Protein AF-A0A0D0AWM4-F1 (afdb_monomer_lite)

Sequence (135 aa):
MGHLGSLVSGTSDLHTPIRPLHASFYDFLTDESRSQDFFVDASAVQGDLAFATLGVMNSEHGLRFNICSLENSYLPNSSVPDLEKRVKESISVELSYSCRFWGIHVSSTSFESSFAKEVDPPNSGKPLTTCPTRY

Radius of gyration: 21.26 Å; chains: 1; bounding box: 36×44×62 Å

Structure (mmCIF, N/CA/C/O backbone):
data_AF-A0A0D0AWM4-F1
#
_entry.id   AF-A0A0D0AWM4-F1
#
loop_
_atom_site.group_PDB
_atom_site.id
_atom_site.type_symbol
_atom_site.label_atom_id
_atom_site.label_alt_id
_atom_site.label_comp_id
_atom_site.label_asym_id
_atom_site.label_entity_id
_atom_site.label_seq_id
_atom_site.pdbx_PDB_ins_code
_atom_site.Cartn_x
_atom_site.Cartn_y
_atom_site.Cartn_z
_atom_site.occupancy
_atom_site.B_iso_or_equiv
_atom_site.auth_seq_id
_atom_site.auth_comp_id
_atom_site.auth_asym_id
_atom_site.auth_atom_id
_atom_site.pdbx_PDB_model_num
ATOM 1 N N . MET A 1 1 ? -1.716 -19.843 27.196 1.00 44.25 1 MET A N 1
ATOM 2 C CA . MET A 1 1 ? -2.268 -18.644 26.529 1.00 44.25 1 MET A CA 1
ATOM 3 C C . MET A 1 1 ? -3.196 -19.120 25.428 1.00 44.25 1 MET A C 1
ATOM 5 O O . MET A 1 1 ? -2.780 -19.970 24.653 1.00 44.25 1 MET A O 1
ATOM 9 N N . GLY A 1 2 ? -4.459 -18.691 25.431 1.00 52.25 2 GLY A N 1
ATOM 10 C CA . GLY A 1 2 ? -5.456 -19.154 24.462 1.00 52.25 2 GLY A CA 1
ATOM 11 C C . GLY A 1 2 ? -5.117 -18.667 23.056 1.00 52.25 2 GLY A C 1
ATOM 12 O O . GLY A 1 2 ? -4.896 -17.476 22.857 1.00 52.25 2 GLY A O 1
ATOM 13 N N . HIS A 1 3 ? -5.045 -19.583 22.091 1.00 61.59 3 HIS A N 1
ATOM 14 C CA . HIS A 1 3 ? -4.869 -19.221 20.689 1.00 61.59 3 HIS A CA 1
ATOM 15 C C . HIS A 1 3 ? -6.129 -18.497 20.210 1.00 61.59 3 HIS A C 1
ATOM 17 O O . HIS A 1 3 ? -7.207 -19.085 20.184 1.00 61.59 3 HIS A O 1
ATOM 23 N N . LEU A 1 4 ? -5.984 -17.257 19.746 1.00 66.12 4 LEU A N 1
ATOM 24 C CA . LEU A 1 4 ? -7.039 -16.492 19.071 1.00 66.12 4 LEU A CA 1
ATOM 25 C C . LEU A 1 4 ? -7.385 -17.066 17.672 1.00 66.12 4 LEU A C 1
ATOM 27 O O . LEU A 1 4 ? -7.962 -16.380 16.835 1.00 66.12 4 LEU A O 1
ATOM 31 N N . GLY A 1 5 ? -7.022 -18.328 17.405 1.00 68.62 5 GLY A N 1
ATOM 32 C CA . GLY A 1 5 ? -7.084 -18.980 16.094 1.00 68.62 5 GLY A CA 1
ATOM 33 C C . GLY A 1 5 ? -8.497 -19.203 15.554 1.00 68.62 5 GLY A C 1
ATOM 34 O O . GLY A 1 5 ? -8.649 -19.483 14.372 1.00 68.62 5 GLY A O 1
ATOM 35 N N . SER A 1 6 ? -9.530 -19.054 16.389 1.00 80.62 6 SER A N 1
ATOM 36 C CA . SER A 1 6 ? -10.928 -19.020 15.942 1.00 80.62 6 SER A CA 1
ATOM 37 C C . SER A 1 6 ? -11.358 -17.656 15.390 1.00 80.62 6 SER A C 1
ATOM 39 O O . SER A 1 6 ? -12.364 -17.584 14.690 1.00 80.62 6 SER A O 1
ATOM 41 N N . LEU A 1 7 ? -10.619 -16.583 15.694 1.00 83.19 7 LEU A N 1
ATOM 42 C CA . LEU A 1 7 ? -10.957 -15.204 15.319 1.00 83.19 7 LEU A CA 1
ATOM 43 C C . LEU A 1 7 ? -10.001 -14.629 14.278 1.00 83.19 7 LEU A C 1
ATOM 45 O O . LEU A 1 7 ? -10.428 -13.863 13.416 1.00 83.19 7 LEU A O 1
ATOM 49 N N . VAL A 1 8 ? -8.720 -14.995 14.345 1.00 86.56 8 VAL A N 1
ATOM 50 C CA . VAL A 1 8 ? -7.675 -14.476 13.460 1.00 86.56 8 VAL A CA 1
ATOM 51 C C . VAL A 1 8 ? -6.777 -15.593 12.936 1.00 86.56 8 VAL A C 1
ATOM 53 O O . VAL A 1 8 ? -6.419 -16.529 13.650 1.00 86.56 8 VAL A O 1
ATOM 56 N N . SER A 1 9 ? -6.381 -15.466 11.674 1.00 88.50 9 SER A N 1
ATOM 57 C CA . SER A 1 9 ? -5.358 -16.295 11.026 1.00 88.50 9 SER A CA 1
ATOM 58 C C . SER A 1 9 ? -4.034 -15.536 10.916 1.00 88.50 9 SER A C 1
ATOM 60 O O . SER A 1 9 ? -3.992 -14.336 11.182 1.00 88.50 9 SER A O 1
ATOM 62 N N . GLY A 1 10 ? -2.949 -16.225 10.546 1.00 86.19 10 GLY A N 1
ATOM 63 C CA . GLY A 1 10 ? -1.631 -15.600 10.359 1.00 86.19 10 GLY A CA 1
ATOM 64 C C . GLY A 1 10 ? -0.853 -15.340 11.652 1.00 86.19 10 GLY A C 1
ATOM 65 O O . GLY A 1 10 ? 0.096 -14.576 11.647 1.00 86.19 10 GLY A O 1
ATOM 66 N N . THR A 1 11 ? -1.230 -15.968 12.771 1.00 84.62 11 THR A N 1
ATOM 67 C CA . THR A 1 11 ? -0.547 -15.789 14.071 1.00 84.62 11 THR A CA 1
ATOM 68 C C . THR A 1 11 ? 0.639 -16.733 14.287 1.00 84.62 11 THR A C 1
ATOM 70 O O . THR A 1 11 ? 1.327 -16.634 15.299 1.00 84.62 11 THR A O 1
ATOM 73 N N . SER A 1 12 ? 0.868 -17.671 13.367 1.00 84.75 12 SER A N 1
ATOM 74 C CA . SER A 1 12 ? 1.884 -18.725 13.500 1.00 84.75 12 SER A CA 1
ATOM 75 C C . SER A 1 12 ? 3.207 -18.412 12.798 1.00 84.75 12 SER A C 1
ATOM 77 O O . SER A 1 12 ? 4.162 -19.162 12.972 1.00 84.75 12 SER A O 1
ATOM 79 N N . ASP A 1 13 ? 3.264 -17.346 12.001 1.00 83.81 13 ASP A N 1
ATOM 80 C CA . ASP A 1 13 ? 4.416 -16.968 11.182 1.00 83.81 13 ASP A CA 1
ATOM 81 C C . ASP A 1 13 ? 4.531 -15.437 11.107 1.00 83.81 13 ASP A C 1
ATOM 83 O O . ASP A 1 13 ? 3.520 -14.740 11.102 1.00 83.81 13 ASP A O 1
ATOM 87 N N . LEU A 1 14 ? 5.760 -14.916 11.042 1.00 80.00 14 LEU A N 1
ATOM 88 C CA . LEU A 1 14 ? 6.034 -13.473 11.016 1.00 80.00 14 LEU A CA 1
ATOM 89 C C . LEU A 1 14 ? 5.836 -12.844 9.630 1.00 80.00 14 LEU A C 1
ATOM 91 O O . LEU A 1 14 ? 5.704 -11.627 9.528 1.00 80.00 14 LEU A O 1
ATOM 95 N N . HIS A 1 15 ? 5.825 -13.648 8.566 1.00 83.00 15 HIS A N 1
ATOM 96 C CA . HIS A 1 15 ? 5.661 -13.173 7.191 1.00 83.00 15 HIS A CA 1
ATOM 97 C C . HIS A 1 15 ? 4.216 -13.256 6.691 1.00 83.00 15 HIS A C 1
ATOM 99 O O . HIS A 1 15 ? 3.902 -12.755 5.610 1.00 83.00 15 HIS A O 1
ATOM 105 N N . THR A 1 16 ? 3.323 -13.850 7.479 1.00 85.00 16 THR A N 1
ATOM 106 C CA . THR A 1 16 ? 1.909 -13.976 7.150 1.00 85.00 16 THR A CA 1
ATOM 107 C C . THR A 1 16 ? 1.121 -12.856 7.830 1.00 85.00 16 THR A C 1
ATOM 109 O O . THR A 1 16 ? 1.099 -12.789 9.057 1.00 85.00 16 THR A O 1
ATOM 112 N N . PRO A 1 17 ? 0.431 -11.980 7.076 1.00 84.69 17 PRO A N 1
ATOM 113 C CA . PRO A 1 17 ? -0.389 -10.939 7.679 1.00 84.69 17 PRO A CA 1
ATOM 114 C C . PRO A 1 17 ? -1.483 -11.529 8.571 1.00 84.69 17 PRO A C 1
ATOM 116 O O . PRO A 1 17 ? -2.182 -12.464 8.167 1.00 84.69 17 PRO A O 1
ATOM 119 N N . ILE A 1 18 ? -1.680 -10.935 9.748 1.00 87.69 18 ILE A N 1
ATOM 120 C CA . ILE A 1 18 ? -2.795 -11.288 10.627 1.00 87.69 18 ILE A CA 1
ATOM 121 C C . ILE A 1 18 ? -4.098 -10.852 9.958 1.00 87.69 18 ILE A C 1
ATOM 123 O O . ILE A 1 18 ? -4.235 -9.706 9.527 1.00 87.69 18 ILE A O 1
ATOM 127 N N . ARG A 1 19 ? -5.064 -11.768 9.857 1.00 87.19 19 ARG A N 1
ATOM 128 C CA . ARG A 1 19 ? -6.357 -11.498 9.213 1.00 87.19 19 ARG A CA 1
ATOM 129 C C . ARG A 1 19 ? -7.522 -11.960 10.081 1.00 87.19 19 ARG A C 1
ATOM 131 O O . ARG A 1 19 ? -7.539 -13.141 10.444 1.00 87.19 19 ARG A O 1
ATOM 138 N N . PRO A 1 20 ? -8.511 -11.090 10.356 1.00 89.00 20 PRO A N 1
ATOM 139 C CA . PRO A 1 20 ? -9.793 -11.506 10.912 1.00 89.00 20 PRO A CA 1
ATOM 140 C C . PRO A 1 20 ? -10.450 -12.568 10.029 1.00 89.00 20 PRO A C 1
ATOM 142 O O . PRO A 1 20 ? -10.493 -12.427 8.808 1.00 89.00 20 PRO A O 1
ATOM 145 N N . LEU A 1 21 ? -10.972 -13.626 10.644 1.00 89.44 21 LEU A N 1
ATOM 146 C CA . LEU A 1 21 ? -11.717 -14.679 9.949 1.00 89.44 21 LEU A CA 1
ATOM 147 C C . LEU A 1 21 ? -13.183 -14.297 9.711 1.00 89.44 21 LEU A C 1
ATOM 149 O O . LEU A 1 21 ? -13.838 -14.887 8.855 1.00 89.44 21 LEU A O 1
ATOM 153 N N . HIS A 1 22 ? -13.702 -13.314 10.453 1.00 89.50 22 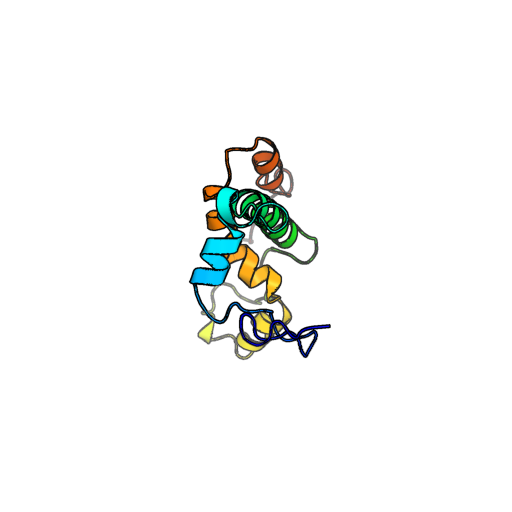HIS A N 1
ATOM 154 C CA . HIS A 1 22 ? -15.082 -12.859 10.334 1.00 89.50 22 HIS A CA 1
ATOM 155 C C . HIS A 1 22 ? -15.208 -11.349 10.574 1.00 89.50 22 HIS A C 1
ATOM 157 O O . HIS A 1 22 ? -14.544 -10.799 11.457 1.00 89.50 22 HIS A O 1
ATOM 163 N N . ALA A 1 23 ? -16.098 -10.691 9.820 1.00 87.12 23 ALA A N 1
ATOM 164 C CA . ALA A 1 23 ? -16.316 -9.242 9.881 1.00 87.12 23 ALA A CA 1
ATOM 165 C C . ALA A 1 23 ? -16.726 -8.761 11.281 1.00 87.12 23 ALA A C 1
ATOM 167 O O . ALA A 1 23 ? -16.248 -7.731 11.735 1.00 87.12 23 ALA A O 1
ATOM 168 N N . SER A 1 24 ? -17.487 -9.570 12.029 1.00 89.69 24 SER A N 1
ATOM 169 C CA . SER A 1 24 ? -17.915 -9.214 13.391 1.00 89.69 24 SER A CA 1
ATOM 170 C C . SER A 1 24 ? -16.761 -8.933 14.354 1.00 89.69 24 SER A C 1
ATOM 172 O O . SER A 1 24 ? -16.964 -8.258 15.358 1.00 89.69 24 SER A O 1
ATOM 174 N N . PHE A 1 25 ? -15.574 -9.497 14.102 1.00 89.06 25 PHE A N 1
ATOM 175 C CA . PHE A 1 25 ? -14.395 -9.211 14.912 1.00 89.06 25 PHE A CA 1
ATOM 176 C C . PHE A 1 25 ? -13.859 -7.808 14.620 1.00 89.06 25 PHE A C 1
ATOM 178 O O . PHE A 1 25 ? -13.534 -7.074 15.545 1.00 89.06 25 PHE A O 1
ATOM 185 N N . TYR A 1 26 ? -13.842 -7.412 13.347 1.00 88.38 26 TYR A N 1
ATOM 186 C CA . TYR A 1 26 ? -13.514 -6.047 12.948 1.00 88.38 26 TYR A CA 1
ATOM 187 C C . TYR A 1 26 ? -14.545 -5.044 13.489 1.00 88.38 26 TYR A C 1
ATOM 189 O O . TYR A 1 26 ? -14.163 -4.054 14.107 1.00 88.38 26 TYR A O 1
ATOM 197 N N . ASP A 1 27 ? -15.841 -5.346 13.357 1.00 90.00 27 ASP A N 1
ATOM 198 C CA . ASP A 1 27 ? -16.929 -4.501 13.877 1.00 90.00 27 ASP A CA 1
ATOM 199 C C . ASP A 1 27 ? -16.884 -4.366 15.405 1.00 90.00 27 ASP A C 1
ATOM 201 O O . ASP A 1 27 ? -17.321 -3.368 15.962 1.00 90.00 27 ASP A O 1
ATOM 205 N N . PHE A 1 28 ? -16.391 -5.391 16.108 1.00 91.50 28 PHE A N 1
ATOM 206 C CA . PHE A 1 28 ? -16.174 -5.315 17.548 1.00 91.50 28 PHE A CA 1
ATOM 207 C C . PHE A 1 28 ? -15.014 -4.376 17.881 1.00 91.50 28 PHE A C 1
ATOM 209 O O . PHE A 1 28 ? -15.193 -3.489 18.702 1.00 91.50 28 PHE A O 1
ATOM 216 N N . LEU A 1 29 ? -13.853 -4.545 17.237 1.00 91.25 29 LEU A N 1
ATOM 217 C CA . LEU A 1 29 ? -12.658 -3.738 17.516 1.00 91.25 29 LEU A CA 1
ATOM 218 C C . LEU A 1 29 ? -12.827 -2.257 17.157 1.00 91.25 29 LEU A C 1
ATOM 220 O O . LEU A 1 29 ? -12.134 -1.417 17.716 1.00 91.25 29 LEU A O 1
ATOM 224 N N . THR A 1 30 ? -13.723 -1.939 16.226 1.00 90.06 30 THR A N 1
ATOM 225 C CA . THR A 1 30 ? -13.977 -0.566 15.763 1.00 90.06 30 THR A CA 1
ATOM 226 C C . THR A 1 30 ? -15.176 0.100 16.448 1.00 90.06 30 THR A C 1
ATOM 228 O O . THR A 1 30 ? -15.533 1.220 16.088 1.00 90.06 30 THR A O 1
ATOM 231 N N . ASP A 1 31 ? -15.776 -0.541 17.457 1.00 91.81 31 ASP A N 1
ATOM 232 C CA . ASP A 1 31 ? -16.861 0.015 18.271 1.00 91.81 31 ASP A CA 1
ATOM 233 C C . ASP A 1 31 ? -16.399 0.193 19.722 1.00 91.81 31 ASP A C 1
ATOM 235 O O . ASP A 1 31 ? -16.393 -0.751 20.517 1.00 91.81 31 ASP A O 1
ATOM 239 N N . GLU A 1 32 ? -16.050 1.431 20.078 1.00 91.94 32 GLU A N 1
ATOM 240 C CA . GLU A 1 32 ? -15.528 1.800 21.400 1.00 91.94 32 GLU A CA 1
ATOM 241 C C . GLU A 1 32 ? -16.437 1.340 22.547 1.00 91.94 32 GLU A C 1
ATOM 243 O O . GLU A 1 32 ? -15.959 0.856 23.577 1.00 91.94 32 GLU A O 1
ATOM 248 N N . SER A 1 33 ? -17.758 1.409 22.350 1.00 93.12 33 SER A N 1
ATOM 249 C CA . SER A 1 33 ? -18.735 1.029 23.372 1.00 93.12 33 SER A CA 1
ATOM 250 C C . SER A 1 33 ? -18.714 -0.469 23.680 1.00 93.12 33 SER A C 1
ATOM 252 O O . SER A 1 33 ? -19.055 -0.882 24.791 1.00 93.12 33 SER A O 1
ATOM 254 N N . ARG A 1 34 ? -18.304 -1.286 22.702 1.00 91.88 34 ARG A N 1
ATOM 255 C CA . ARG A 1 34 ? -18.283 -2.747 22.795 1.00 91.88 34 ARG A CA 1
ATOM 256 C C . ARG A 1 34 ? -16.916 -3.280 23.191 1.00 91.88 34 ARG A C 1
ATOM 258 O O . ARG A 1 34 ? -16.863 -4.233 23.967 1.00 91.88 34 ARG A O 1
ATOM 265 N N . SER A 1 35 ? -15.838 -2.714 22.653 1.00 91.62 35 SER A N 1
ATOM 266 C CA . SER A 1 35 ? -14.483 -3.238 22.847 1.00 91.62 35 SER A CA 1
ATOM 267 C C . SER A 1 35 ? -13.720 -2.618 24.008 1.00 91.62 35 SER A C 1
ATOM 269 O O . SER A 1 35 ? -12.776 -3.254 24.473 1.00 91.62 35 SER A O 1
ATOM 271 N N . GLN A 1 36 ? -14.117 -1.435 24.492 1.00 91.38 36 GLN A N 1
ATOM 272 C CA . GLN A 1 36 ? -13.471 -0.736 25.611 1.00 91.38 36 GLN A CA 1
ATOM 273 C C . GLN A 1 36 ? -11.938 -0.707 25.453 1.00 91.38 36 GLN A C 1
ATOM 275 O O . GLN A 1 36 ? -11.440 -0.143 24.484 1.00 91.38 36 GLN A O 1
ATOM 280 N N . ASP A 1 37 ? -11.195 -1.384 26.333 1.00 91.69 37 ASP A N 1
ATOM 281 C CA . ASP A 1 37 ? -9.727 -1.465 26.320 1.00 91.69 37 ASP A CA 1
ATOM 282 C C . ASP A 1 37 ? -9.133 -2.038 25.015 1.00 91.69 37 ASP A C 1
ATOM 284 O O . ASP A 1 37 ? -7.943 -1.877 24.751 1.00 91.69 37 ASP A O 1
ATOM 288 N N . PHE A 1 38 ? -9.942 -2.718 24.196 1.00 88.25 38 PHE A N 1
ATOM 289 C CA . PHE A 1 38 ? -9.543 -3.291 22.907 1.00 88.25 38 PHE A CA 1
ATOM 290 C C . PHE A 1 38 ? -9.976 -2.447 21.700 1.00 88.25 38 PHE A C 1
ATOM 292 O O . PHE A 1 38 ? -9.880 -2.922 20.567 1.00 88.25 38 PHE A O 1
ATOM 299 N N . PHE A 1 39 ? -10.494 -1.236 21.922 1.00 91.88 39 PHE A N 1
ATOM 300 C CA . PHE A 1 39 ? -10.904 -0.340 20.846 1.00 91.88 39 PHE A CA 1
ATOM 301 C C . PHE A 1 39 ? -9.726 0.093 19.972 1.00 91.88 39 PHE A C 1
ATOM 303 O O . PHE A 1 39 ? -8.655 0.457 20.456 1.00 91.88 39 PHE A O 1
ATOM 310 N N . VAL A 1 40 ? -9.961 0.072 18.664 1.00 88.25 40 VAL A N 1
ATOM 311 C CA . VAL A 1 40 ? -9.048 0.549 17.635 1.00 88.25 40 VAL A CA 1
ATOM 312 C C . VAL A 1 40 ? -9.733 1.682 16.888 1.00 88.25 40 VAL A C 1
ATOM 314 O O . VAL A 1 40 ? -10.683 1.464 16.133 1.00 88.25 40 VAL A O 1
ATOM 317 N N . ASP A 1 41 ? -9.198 2.889 17.052 1.00 86.75 41 ASP A N 1
ATOM 318 C CA . ASP A 1 41 ? -9.609 4.037 16.258 1.00 86.75 41 ASP A CA 1
ATOM 319 C C . ASP A 1 41 ? -9.108 3.880 14.816 1.00 86.75 41 ASP A C 1
ATOM 321 O O . ASP A 1 41 ? -7.969 4.204 14.468 1.00 86.75 41 ASP A O 1
ATOM 325 N N . ALA A 1 42 ? -9.982 3.363 13.954 1.00 82.25 42 ALA A N 1
ATOM 326 C CA . ALA A 1 42 ? -9.684 3.182 12.541 1.00 82.25 42 ALA A CA 1
ATOM 327 C C . ALA A 1 42 ? -9.378 4.509 11.824 1.00 82.25 42 ALA A C 1
ATOM 329 O O . ALA A 1 42 ? -8.675 4.486 10.813 1.00 82.25 42 ALA A O 1
ATOM 330 N N . SER A 1 43 ? -9.878 5.646 12.324 1.00 80.56 43 SER A N 1
ATOM 331 C CA . SER A 1 43 ? -9.645 6.963 11.726 1.00 80.56 43 SER A CA 1
ATOM 332 C C . SER A 1 43 ? -8.231 7.475 12.010 1.00 80.56 43 SER A C 1
ATOM 334 O O . SER A 1 43 ? -7.552 7.913 11.079 1.00 80.56 43 SER A O 1
ATOM 336 N N . ALA A 1 44 ? -7.733 7.298 13.239 1.00 81.31 44 ALA A N 1
ATOM 337 C CA . ALA A 1 44 ? -6.341 7.578 13.591 1.00 81.31 44 ALA A CA 1
ATOM 338 C C . ALA A 1 44 ? -5.368 6.779 12.706 1.00 81.31 44 ALA A C 1
ATOM 340 O O . ALA A 1 44 ? -4.410 7.332 12.167 1.00 81.31 44 ALA A O 1
ATOM 341 N N . VAL A 1 45 ? -5.687 5.506 12.441 1.00 86.06 45 VAL A N 1
ATOM 342 C CA . VAL A 1 45 ? -4.893 4.649 11.544 1.00 86.06 45 VAL A CA 1
ATOM 343 C C . VAL A 1 45 ? -4.857 5.188 10.107 1.00 86.06 45 VAL A C 1
ATOM 345 O O . VAL A 1 45 ? -3.824 5.083 9.448 1.00 86.06 45 VAL A O 1
ATOM 348 N N . GLN A 1 46 ? -5.940 5.789 9.593 1.00 87.31 46 GLN A N 1
ATOM 349 C CA . GLN A 1 46 ? -5.904 6.423 8.265 1.00 87.31 46 GLN A CA 1
ATOM 350 C C . GLN A 1 46 ? -4.939 7.612 8.228 1.00 87.31 46 GLN A C 1
ATOM 352 O O . GLN A 1 46 ? -4.270 7.807 7.215 1.00 87.31 46 GLN A O 1
ATOM 357 N N . GLY A 1 47 ? -4.828 8.360 9.331 1.00 87.12 47 GLY A N 1
ATOM 358 C CA . GLY A 1 47 ? -3.863 9.451 9.488 1.00 87.12 47 GLY A CA 1
ATOM 359 C C . GLY A 1 47 ? -2.431 8.961 9.370 1.00 87.12 47 GLY A C 1
ATOM 360 O O . GLY A 1 47 ? -1.673 9.437 8.522 1.00 87.12 47 GLY A O 1
ATOM 361 N N . ASP A 1 48 ? -2.095 7.944 10.154 1.00 90.00 48 ASP A N 1
ATOM 362 C CA . ASP A 1 48 ? -0.769 7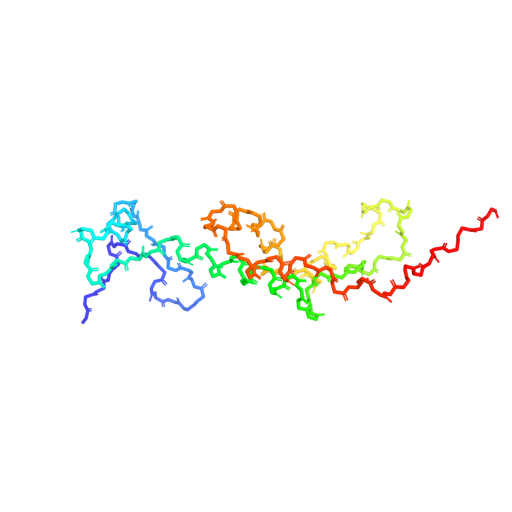.330 10.135 1.00 90.00 48 ASP A CA 1
ATOM 363 C C . ASP A 1 48 ? -0.432 6.751 8.757 1.00 90.00 48 ASP A C 1
ATOM 365 O O . ASP A 1 48 ? 0.673 6.945 8.248 1.00 90.00 48 ASP A O 1
ATOM 369 N N . LEU A 1 49 ? -1.394 6.090 8.104 1.00 92.44 49 LEU A N 1
ATOM 370 C CA . LEU A 1 49 ? -1.214 5.559 6.753 1.00 92.44 49 LEU A CA 1
ATOM 371 C C . LEU A 1 49 ? -1.043 6.670 5.712 1.00 92.44 49 LEU A C 1
ATOM 373 O O . LEU A 1 49 ? -0.238 6.522 4.792 1.00 92.44 49 LEU A O 1
ATOM 377 N N . ALA A 1 50 ? -1.745 7.794 5.844 1.00 91.56 50 ALA A N 1
ATOM 378 C CA . ALA A 1 50 ? -1.551 8.945 4.970 1.00 91.56 50 ALA A CA 1
ATOM 379 C C . ALA A 1 50 ? -0.121 9.497 5.101 1.00 91.56 50 ALA A C 1
ATOM 381 O O . ALA A 1 50 ? 0.569 9.636 4.091 1.00 91.56 50 ALA A O 1
ATOM 382 N N . PHE A 1 51 ? 0.373 9.708 6.326 1.00 91.06 51 PHE A N 1
ATOM 383 C CA . PHE A 1 51 ? 1.757 10.145 6.547 1.00 91.06 51 PHE A CA 1
ATOM 384 C C . PHE A 1 51 ? 2.778 9.126 6.047 1.00 91.06 51 PHE A C 1
ATOM 386 O O . PHE A 1 51 ? 3.721 9.493 5.350 1.00 91.06 51 PHE A O 1
ATOM 393 N N . ALA A 1 52 ? 2.585 7.843 6.354 1.00 94.00 52 ALA A N 1
ATOM 394 C CA . ALA A 1 52 ? 3.502 6.790 5.941 1.00 94.00 52 ALA A CA 1
ATOM 395 C C . ALA A 1 52 ? 3.574 6.669 4.413 1.00 94.00 52 ALA A C 1
ATOM 397 O O . ALA A 1 52 ? 4.665 6.576 3.852 1.00 94.00 52 ALA A O 1
ATOM 398 N N . THR A 1 53 ? 2.431 6.702 3.723 1.00 95.56 53 THR A N 1
ATOM 399 C CA . THR A 1 53 ? 2.405 6.589 2.258 1.00 95.56 53 THR A CA 1
ATOM 400 C C . THR A 1 53 ? 3.047 7.792 1.576 1.00 95.56 53 THR A C 1
ATOM 402 O O . THR A 1 53 ? 3.829 7.611 0.641 1.00 95.56 53 THR A O 1
ATOM 405 N N . LEU A 1 54 ? 2.789 9.005 2.067 1.00 94.56 54 LEU A N 1
ATOM 406 C CA . LEU A 1 54 ? 3.458 10.208 1.581 1.00 94.56 54 LEU A CA 1
ATOM 407 C C . LEU A 1 54 ? 4.972 10.159 1.846 1.00 94.56 54 LEU A C 1
ATOM 409 O O . LEU A 1 54 ? 5.757 10.341 0.917 1.00 94.56 54 LEU A O 1
ATOM 413 N N . GLY A 1 55 ? 5.386 9.789 3.059 1.00 94.81 55 GLY A N 1
ATOM 414 C CA . GLY A 1 55 ? 6.797 9.656 3.421 1.00 94.81 55 GLY A CA 1
ATOM 415 C C . GLY A 1 55 ? 7.538 8.610 2.580 1.00 94.81 55 GLY A C 1
ATOM 416 O O . GLY A 1 55 ? 8.655 8.856 2.129 1.00 94.81 55 GLY A O 1
ATOM 417 N N . VAL A 1 56 ? 6.913 7.464 2.280 1.00 96.50 56 VAL A N 1
ATOM 418 C CA . VAL A 1 56 ? 7.481 6.456 1.364 1.00 96.50 56 VAL A CA 1
ATOM 419 C C . VAL A 1 56 ? 7.684 7.044 -0.032 1.00 96.50 56 VAL A C 1
ATOM 421 O O . VAL A 1 56 ? 8.752 6.861 -0.621 1.00 96.50 56 VAL A O 1
ATOM 424 N N . MET A 1 57 ? 6.694 7.770 -0.557 1.00 96.06 57 MET A N 1
ATOM 425 C CA . MET A 1 57 ? 6.792 8.400 -1.877 1.00 96.06 57 MET A CA 1
ATOM 426 C C . MET A 1 57 ? 7.858 9.500 -1.930 1.00 96.06 57 MET A C 1
ATOM 428 O O . MET A 1 57 ? 8.541 9.602 -2.946 1.00 96.06 57 MET A O 1
ATOM 432 N N . ASN A 1 58 ? 8.031 10.270 -0.854 1.00 94.81 58 ASN A N 1
ATOM 433 C CA . ASN A 1 58 ? 8.991 11.374 -0.762 1.00 94.81 58 ASN A CA 1
ATOM 434 C C . ASN A 1 58 ? 10.402 10.952 -0.317 1.00 94.81 58 ASN A C 1
ATOM 436 O O . ASN A 1 58 ? 11.323 11.769 -0.328 1.00 94.81 58 ASN A O 1
ATOM 440 N N . SER A 1 59 ? 10.591 9.692 0.080 1.00 94.12 59 SER A N 1
ATOM 441 C CA . SER A 1 59 ? 11.892 9.173 0.510 1.00 94.12 59 SER A CA 1
ATOM 442 C C . SER A 1 59 ? 12.933 9.166 -0.620 1.00 94.12 59 SER A C 1
ATOM 444 O O . SER A 1 59 ? 12.600 9.160 -1.805 1.00 94.12 59 SER A O 1
ATOM 446 N N . GLU A 1 60 ? 14.220 9.079 -0.267 1.00 90.94 60 GLU A N 1
ATOM 447 C CA . GLU A 1 60 ? 15.330 9.023 -1.240 1.00 90.94 60 GLU A CA 1
ATOM 448 C C . GLU A 1 60 ? 15.229 7.840 -2.224 1.00 90.94 60 GLU A C 1
ATOM 450 O O . GLU A 1 60 ? 15.739 7.893 -3.347 1.00 90.94 60 GLU A O 1
ATOM 455 N N . HIS A 1 61 ? 14.554 6.764 -1.815 1.00 90.69 61 HIS A N 1
ATOM 456 C CA . HIS A 1 61 ? 14.304 5.578 -2.633 1.00 90.69 61 HIS A CA 1
ATOM 457 C C . HIS A 1 61 ? 12.871 5.513 -3.187 1.00 90.69 61 HIS A C 1
ATOM 459 O O . HIS A 1 61 ? 12.516 4.519 -3.818 1.00 90.69 61 HIS A O 1
ATOM 465 N N . GLY A 1 62 ? 12.072 6.558 -2.960 1.00 93.88 62 GLY A N 1
ATOM 466 C CA . GLY A 1 62 ? 10.683 6.676 -3.379 1.00 93.88 62 GLY A CA 1
ATOM 467 C C . GLY A 1 62 ? 10.523 7.103 -4.839 1.00 93.88 62 GLY A C 1
ATOM 468 O O . GLY A 1 62 ? 11.205 6.620 -5.749 1.00 93.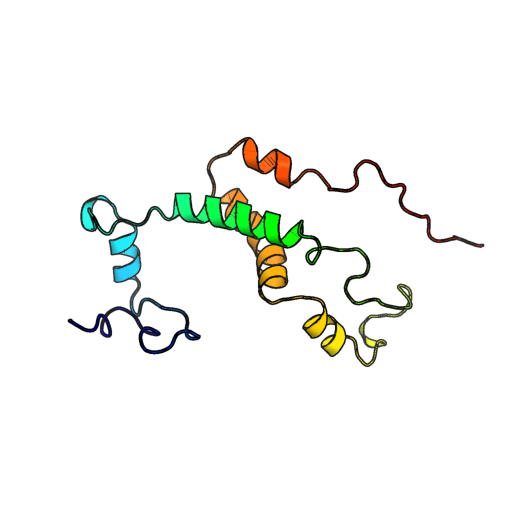88 62 GLY A O 1
ATOM 469 N N . LEU A 1 63 ? 9.580 8.012 -5.082 1.00 95.06 63 LEU A N 1
ATOM 470 C CA . LEU A 1 63 ? 9.283 8.509 -6.419 1.00 95.06 63 LEU A CA 1
ATOM 471 C C . LEU A 1 63 ? 10.465 9.292 -6.993 1.00 95.06 63 LEU A C 1
ATOM 473 O O . LEU A 1 63 ? 10.984 10.232 -6.397 1.00 95.06 63 LEU A O 1
ATOM 477 N N . ARG A 1 64 ? 10.847 8.944 -8.221 1.00 93.94 64 ARG A N 1
ATOM 478 C CA . ARG A 1 64 ? 11.868 9.664 -8.983 1.00 93.94 64 ARG A CA 1
ATOM 479 C C . ARG A 1 64 ? 11.573 9.624 -10.470 1.00 93.94 64 ARG A C 1
ATOM 481 O O . ARG A 1 64 ? 10.918 8.708 -10.971 1.00 93.94 64 ARG A O 1
ATOM 488 N N . PHE A 1 65 ? 12.080 10.626 -11.181 1.00 92.62 65 PHE A N 1
ATOM 489 C CA . PHE A 1 65 ? 11.971 10.674 -12.632 1.00 92.62 65 PHE A CA 1
ATOM 490 C C . PHE A 1 65 ? 12.631 9.444 -13.258 1.00 92.62 65 PHE A C 1
ATOM 492 O O . PHE A 1 65 ? 13.720 9.046 -12.848 1.00 92.62 65 PHE A O 1
ATOM 499 N N . ASN A 1 66 ? 11.967 8.870 -14.264 1.00 91.69 66 ASN A N 1
ATOM 500 C CA . ASN A 1 66 ? 12.449 7.702 -14.996 1.00 91.69 66 ASN A CA 1
ATOM 501 C C . ASN A 1 66 ? 12.894 6.558 -14.063 1.00 91.69 66 ASN A C 1
ATOM 503 O O . ASN A 1 66 ? 14.012 6.053 -14.158 1.00 91.69 66 ASN A O 1
ATOM 507 N N . ILE A 1 67 ? 12.016 6.167 -13.133 1.00 93.12 67 ILE A N 1
ATOM 508 C CA . ILE A 1 67 ? 12.321 5.191 -12.075 1.00 93.12 67 ILE A CA 1
ATOM 509 C C . ILE A 1 67 ? 12.843 3.846 -12.602 1.00 93.12 67 ILE A C 1
ATOM 511 O O . ILE A 1 67 ? 13.672 3.235 -11.939 1.00 93.12 67 ILE A O 1
ATOM 515 N N . CYS A 1 68 ? 12.422 3.433 -13.804 1.00 93.00 68 CYS A N 1
ATOM 516 C CA . CYS A 1 68 ? 12.880 2.211 -14.479 1.00 93.00 68 CYS A CA 1
ATOM 517 C C . CYS A 1 68 ? 14.086 2.434 -15.414 1.00 93.00 68 CYS A C 1
ATOM 519 O O . CYS A 1 68 ? 14.425 1.541 -16.186 1.00 93.00 68 CYS A O 1
ATOM 521 N N . SER A 1 69 ? 14.692 3.627 -15.394 1.00 91.88 69 SER A N 1
ATOM 522 C CA . SER A 1 69 ? 15.855 4.004 -16.211 1.00 91.88 69 SER A CA 1
ATOM 523 C C . SER A 1 69 ? 15.700 3.636 -17.690 1.00 91.88 69 SER A C 1
ATOM 525 O O . SER A 1 69 ? 16.574 3.015 -18.286 1.00 91.88 69 SER A O 1
ATOM 527 N N . LEU A 1 70 ? 14.559 3.999 -18.278 1.00 91.50 70 LEU A N 1
ATOM 528 C CA . LEU A 1 70 ? 14.294 3.799 -19.698 1.00 91.50 70 LEU A CA 1
ATOM 529 C C . LEU A 1 70 ? 15.223 4.684 -20.525 1.00 91.50 70 LEU A C 1
ATOM 531 O O . LEU A 1 70 ? 15.391 5.871 -20.237 1.00 91.50 70 LEU A O 1
ATOM 535 N N . GLU A 1 71 ? 15.806 4.100 -21.562 1.00 88.38 71 GLU A N 1
ATOM 536 C CA . GLU A 1 71 ? 16.767 4.753 -22.444 1.00 88.38 71 GLU A CA 1
ATOM 537 C C . GLU A 1 71 ? 16.078 5.720 -23.413 1.00 88.38 71 GLU A C 1
ATOM 539 O O . GLU A 1 71 ? 16.664 6.718 -23.827 1.00 88.38 71 GLU A O 1
ATOM 544 N N . ASN A 1 72 ? 14.829 5.425 -23.786 1.00 83.94 72 ASN A N 1
ATOM 545 C CA . ASN A 1 72 ? 14.082 6.177 -24.782 1.00 83.94 72 ASN A CA 1
ATOM 546 C C . ASN A 1 72 ? 12.596 6.288 -24.400 1.00 83.94 72 ASN A C 1
ATOM 548 O O . ASN A 1 72 ? 11.924 5.275 -24.227 1.00 83.94 72 ASN A O 1
ATOM 552 N N . SER A 1 73 ? 12.075 7.516 -24.324 1.00 85.31 73 SER A N 1
ATOM 553 C CA . SER A 1 73 ? 10.652 7.800 -24.086 1.00 85.31 73 SER A CA 1
ATOM 554 C C . SER A 1 73 ? 9.776 7.732 -25.346 1.00 85.31 73 SER A C 1
ATOM 556 O O . SER A 1 73 ? 8.555 7.705 -25.235 1.00 85.31 73 SER A O 1
ATOM 558 N N . TYR A 1 74 ? 10.378 7.717 -26.539 1.00 87.75 74 TYR A N 1
ATOM 559 C CA . TYR A 1 74 ? 9.701 7.608 -27.836 1.00 87.75 74 TYR A CA 1
ATOM 560 C C . TYR A 1 74 ? 9.362 6.163 -28.219 1.00 87.75 74 TYR A C 1
ATOM 562 O O . TYR A 1 74 ? 8.552 5.944 -29.118 1.00 87.75 74 TYR A O 1
ATOM 570 N N . LEU A 1 75 ? 9.991 5.173 -27.577 1.00 87.81 75 LEU A N 1
ATOM 571 C CA . LEU A 1 75 ? 9.648 3.769 -27.784 1.00 87.81 75 LEU A CA 1
ATOM 572 C C . LEU A 1 75 ? 8.479 3.380 -26.876 1.00 87.81 75 LEU A C 1
ATOM 574 O O . LEU A 1 75 ? 8.436 3.799 -25.719 1.00 87.81 75 LEU A O 1
ATOM 578 N N . PRO A 1 76 ? 7.537 2.553 -27.359 1.00 90.81 76 PRO A N 1
ATOM 579 C CA . PRO A 1 76 ? 6.503 2.023 -26.492 1.00 90.81 76 PRO A CA 1
ATOM 580 C C . PRO A 1 76 ? 7.129 1.085 -25.455 1.00 90.81 76 PRO A C 1
ATOM 582 O O . PRO A 1 76 ? 8.058 0.335 -25.754 1.00 90.81 76 PRO A O 1
ATOM 585 N N . ASN A 1 77 ? 6.557 1.058 -24.253 1.00 90.62 77 ASN A N 1
ATOM 586 C CA . ASN A 1 77 ? 6.986 0.176 -23.162 1.00 90.62 77 ASN A CA 1
ATOM 587 C C . ASN A 1 77 ? 7.050 -1.310 -23.571 1.00 90.62 77 ASN A C 1
ATOM 589 O O . ASN A 1 77 ? 7.897 -2.048 -23.081 1.00 90.62 77 ASN A O 1
ATOM 593 N N . SER A 1 78 ? 6.196 -1.745 -24.506 1.00 91.25 78 SER A N 1
ATOM 594 C CA . SER A 1 78 ? 6.199 -3.110 -25.054 1.00 91.25 78 SER A CA 1
ATOM 595 C C . SER A 1 78 ? 7.460 -3.459 -25.847 1.00 91.25 78 SER A C 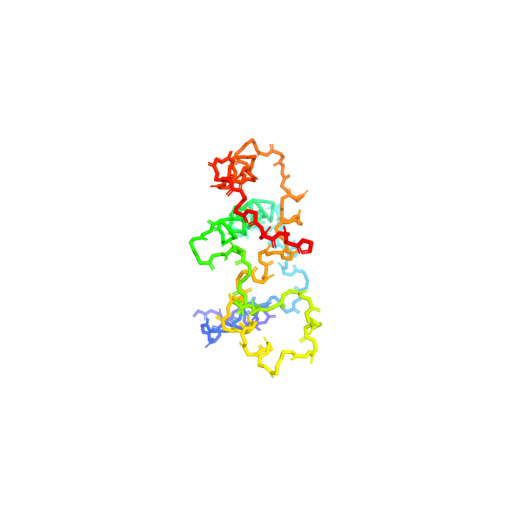1
ATOM 597 O O . SER A 1 78 ? 7.725 -4.631 -26.090 1.00 91.25 78 SER A O 1
ATOM 599 N N . SER A 1 79 ? 8.224 -2.457 -26.283 1.00 91.00 79 SER A N 1
ATOM 600 C CA . SER A 1 79 ? 9.486 -2.630 -27.002 1.00 91.00 79 SER A CA 1
ATOM 601 C C . SER A 1 79 ? 10.702 -2.671 -26.077 1.00 91.00 79 SER A C 1
ATOM 603 O O . SER A 1 79 ? 11.814 -2.788 -26.583 1.00 91.00 79 SER A O 1
ATOM 605 N N . VAL A 1 80 ? 10.520 -2.587 -24.753 1.00 90.69 80 VAL A N 1
ATOM 606 C CA . VAL A 1 80 ? 11.600 -2.686 -23.761 1.00 90.69 80 VAL A CA 1
ATOM 607 C C . VAL A 1 80 ? 11.656 -4.133 -23.239 1.00 90.69 80 VAL A C 1
ATOM 609 O O . VAL A 1 80 ? 10.783 -4.523 -22.459 1.00 90.69 80 VAL A O 1
ATOM 612 N N . PRO A 1 81 ? 12.640 -4.958 -23.657 1.00 90.19 81 PRO A N 1
ATOM 613 C CA . PRO A 1 81 ? 12.615 -6.407 -23.419 1.00 90.19 81 PRO A CA 1
ATOM 614 C C . PRO A 1 81 ? 12.651 -6.829 -21.943 1.00 90.19 81 PRO A C 1
ATOM 616 O O . PRO A 1 81 ? 12.162 -7.900 -21.599 1.00 90.19 81 PRO A O 1
ATOM 619 N N . ASP A 1 82 ? 13.232 -6.012 -21.067 1.00 93.81 82 ASP A N 1
ATOM 620 C CA . ASP A 1 82 ? 13.452 -6.297 -19.646 1.00 93.81 82 ASP A CA 1
ATOM 621 C C . ASP A 1 82 ? 12.626 -5.396 -18.711 1.00 93.81 82 ASP A C 1
ATOM 623 O O . ASP A 1 82 ? 12.874 -5.352 -17.503 1.00 93.81 82 ASP A O 1
ATOM 627 N N . LEU A 1 83 ? 11.611 -4.706 -19.240 1.00 93.75 83 LEU A N 1
ATOM 628 C CA . LEU A 1 83 ? 10.833 -3.725 -18.483 1.00 93.75 83 LEU A CA 1
ATOM 629 C C . LEU A 1 83 ? 10.197 -4.303 -17.219 1.00 93.75 83 LEU A C 1
ATOM 631 O O . LEU A 1 83 ? 10.254 -3.682 -16.163 1.00 93.75 83 LEU A O 1
ATOM 635 N N . GLU A 1 84 ? 9.603 -5.493 -17.308 1.00 94.44 84 GLU A N 1
ATOM 636 C CA . GLU A 1 84 ? 8.941 -6.121 -16.161 1.00 94.44 84 GLU A CA 1
ATOM 637 C C . GLU A 1 84 ? 9.925 -6.380 -15.011 1.00 94.44 84 GLU A C 1
ATOM 639 O O . GLU A 1 84 ? 9.600 -6.174 -13.840 1.00 94.44 84 GLU A O 1
ATOM 644 N N . LYS A 1 85 ? 11.154 -6.786 -15.346 1.00 95.69 85 LYS A N 1
ATOM 645 C CA . LYS A 1 85 ? 12.225 -6.983 -14.370 1.00 95.69 85 LYS A CA 1
ATOM 646 C C . LYS A 1 85 ? 12.624 -5.648 -13.739 1.00 95.69 85 LYS A C 1
ATOM 648 O O . LYS A 1 85 ? 12.644 -5.552 -12.516 1.00 95.69 85 LYS A O 1
ATOM 653 N N . ARG A 1 86 ? 12.847 -4.608 -14.551 1.00 94.94 86 ARG A N 1
ATOM 654 C CA . ARG A 1 86 ? 13.193 -3.264 -14.055 1.00 94.94 86 ARG A CA 1
ATOM 655 C C . ARG A 1 86 ? 12.113 -2.693 -13.141 1.00 94.94 86 ARG A C 1
ATOM 657 O O . ARG A 1 86 ? 12.443 -2.103 -12.119 1.00 94.94 86 ARG A O 1
ATOM 664 N N . VAL A 1 87 ? 10.838 -2.906 -13.468 1.00 94.88 87 VAL A N 1
ATOM 665 C CA . VAL A 1 87 ? 9.698 -2.523 -12.621 1.00 94.88 87 VAL A CA 1
ATOM 666 C C . VAL A 1 87 ? 9.783 -3.212 -11.261 1.00 94.88 87 VAL A C 1
ATOM 668 O O . VAL A 1 87 ? 9.721 -2.530 -10.243 1.00 94.88 87 VAL A O 1
ATOM 671 N N . LYS A 1 88 ? 9.980 -4.535 -11.232 1.00 95.19 88 LYS A N 1
ATOM 672 C CA . LYS A 1 88 ? 10.097 -5.313 -9.985 1.00 95.19 88 LYS A CA 1
ATOM 673 C C . LYS A 1 88 ? 11.303 -4.906 -9.134 1.00 95.19 88 LYS A C 1
ATOM 675 O O . LYS A 1 88 ? 11.215 -4.936 -7.914 1.00 95.19 88 LYS A O 1
ATOM 680 N N . GLU A 1 89 ? 12.414 -4.539 -9.766 1.00 94.75 89 GLU A N 1
ATOM 681 C CA . GLU A 1 89 ? 13.640 -4.115 -9.076 1.00 94.75 89 GLU A CA 1
ATOM 682 C C . GLU A 1 89 ? 13.584 -2.655 -8.602 1.00 94.75 89 GLU A C 1
ATOM 684 O O . GLU A 1 89 ? 14.206 -2.310 -7.601 1.00 94.75 89 GLU A O 1
ATOM 689 N N . SER A 1 90 ? 12.845 -1.794 -9.309 1.00 94.31 90 SER A N 1
ATOM 690 C CA . SER A 1 90 ? 12.839 -0.345 -9.058 1.00 94.31 90 SER A CA 1
ATOM 691 C C . SER A 1 90 ? 11.643 0.139 -8.245 1.00 94.31 90 SER A C 1
ATOM 693 O O . SER A 1 90 ? 11.712 1.223 -7.670 1.00 94.31 90 SER A O 1
ATOM 695 N N . ILE A 1 91 ? 10.540 -0.614 -8.220 1.00 95.88 91 ILE A N 1
ATOM 696 C CA . ILE A 1 91 ? 9.307 -0.250 -7.518 1.00 95.88 91 ILE A CA 1
ATOM 697 C C . ILE A 1 91 ? 9.057 -1.291 -6.431 1.00 95.88 91 ILE A C 1
ATOM 699 O O . ILE A 1 91 ? 8.612 -2.405 -6.711 1.00 95.88 91 ILE A O 1
ATOM 703 N N . SER A 1 92 ? 9.331 -0.912 -5.183 1.00 95.94 92 SER A N 1
ATOM 704 C CA . SER A 1 92 ? 9.054 -1.770 -4.033 1.00 95.94 92 SER A CA 1
ATOM 705 C C . SER A 1 92 ? 7.545 -1.961 -3.826 1.00 95.94 92 SER A C 1
ATOM 707 O O . SER A 1 92 ? 6.717 -1.195 -4.334 1.00 95.94 92 SER A O 1
ATOM 709 N N . VAL A 1 93 ? 7.172 -2.988 -3.059 1.00 94.88 93 VAL A N 1
ATOM 710 C CA . VAL A 1 93 ? 5.763 -3.277 -2.744 1.00 94.88 93 VAL A CA 1
ATOM 711 C C . VAL A 1 93 ? 5.136 -2.115 -1.970 1.00 94.88 93 VAL A C 1
ATOM 713 O O . VAL A 1 93 ? 4.003 -1.725 -2.248 1.00 94.88 93 VAL A O 1
ATOM 716 N N . GLU A 1 94 ? 5.896 -1.522 -1.054 1.00 95.19 94 GLU A N 1
ATOM 717 C CA . GLU A 1 94 ? 5.509 -0.371 -0.244 1.00 95.19 94 GLU A CA 1
ATOM 718 C C . GLU A 1 94 ? 5.306 0.866 -1.117 1.00 95.19 94 GLU A C 1
ATOM 720 O O . GLU A 1 94 ? 4.280 1.527 -0.999 1.00 95.19 94 GLU A O 1
ATOM 725 N N . LEU A 1 95 ? 6.228 1.160 -2.043 1.00 96.56 95 LEU A N 1
ATOM 726 C CA . LEU A 1 95 ? 6.082 2.295 -2.956 1.00 96.56 95 LEU A CA 1
ATOM 727 C C . LEU A 1 95 ? 4.871 2.113 -3.879 1.00 96.56 95 LEU A C 1
ATOM 729 O O . LEU A 1 95 ? 4.080 3.039 -4.050 1.00 96.56 95 LEU A O 1
ATOM 733 N N . SER A 1 96 ? 4.680 0.907 -4.425 1.00 96.75 96 SER A N 1
ATOM 734 C CA . SER A 1 96 ? 3.509 0.578 -5.245 1.00 96.75 96 SER A CA 1
ATOM 735 C C . SER A 1 96 ? 2.201 0.770 -4.476 1.00 96.75 96 SER A C 1
ATOM 737 O O . SER A 1 96 ? 1.251 1.352 -5.006 1.00 96.75 96 SER A O 1
ATOM 739 N N . TYR A 1 97 ? 2.150 0.307 -3.224 1.00 96.62 97 TYR A N 1
ATOM 740 C CA . TYR A 1 97 ? 1.009 0.513 -2.340 1.00 96.62 97 TYR A CA 1
ATOM 741 C C . TYR A 1 97 ? 0.771 2.009 -2.103 1.00 96.62 97 TYR A C 1
ATOM 743 O O . TYR A 1 97 ? -0.314 2.516 -2.390 1.00 96.62 97 TYR A O 1
ATOM 751 N N . SER A 1 98 ? 1.797 2.738 -1.672 1.00 96.62 98 SER A N 1
ATOM 752 C CA . SER A 1 98 ? 1.706 4.163 -1.364 1.00 96.62 98 SER A CA 1
ATOM 753 C C . SER A 1 98 ? 1.182 4.979 -2.541 1.00 96.62 98 SER A C 1
ATOM 755 O O . SER A 1 98 ? 0.200 5.702 -2.389 1.00 96.62 98 SER A O 1
ATOM 757 N N . CYS A 1 99 ? 1.725 4.784 -3.747 1.00 95.69 99 CYS A N 1
ATOM 758 C CA . CYS A 1 99 ? 1.268 5.497 -4.942 1.00 95.69 99 CYS A CA 1
ATOM 759 C C . CYS A 1 99 ? -0.204 5.240 -5.291 1.00 95.69 99 CYS A C 1
ATOM 761 O O . CYS A 1 99 ? -0.851 6.103 -5.881 1.00 95.69 99 CYS A O 1
ATOM 763 N N . ARG A 1 100 ? -0.740 4.065 -4.944 1.00 96.31 100 ARG A N 1
ATOM 764 C CA . ARG A 1 100 ? -2.126 3.684 -5.247 1.00 96.31 100 ARG A CA 1
ATOM 765 C C . ARG A 1 100 ? -3.121 4.153 -4.190 1.00 96.31 100 ARG A C 1
ATOM 767 O O . ARG A 1 100 ? -4.260 4.442 -4.546 1.00 96.31 100 ARG A O 1
ATOM 774 N N . PHE A 1 101 ? -2.717 4.186 -2.921 1.00 94.88 101 PHE A N 1
ATOM 775 C CA . PHE A 1 101 ? -3.650 4.309 -1.797 1.00 94.88 101 PHE A CA 1
ATOM 776 C C . PHE A 1 101 ? -3.500 5.594 -0.972 1.00 94.88 101 PHE A C 1
ATOM 778 O O . PHE A 1 101 ? -4.415 5.900 -0.210 1.00 94.88 101 PHE A O 1
ATOM 785 N N . TRP A 1 102 ? -2.436 6.392 -1.154 1.00 94.31 102 TRP A N 1
ATOM 786 C CA . TRP A 1 102 ? -2.230 7.625 -0.372 1.00 94.31 102 TRP A CA 1
ATOM 787 C C . TRP A 1 102 ? -3.454 8.556 -0.385 1.00 94.31 102 TRP A C 1
ATOM 789 O O . TRP A 1 102 ? -3.882 9.028 0.663 1.00 94.31 102 TRP A O 1
ATOM 799 N N . GLY A 1 103 ? -4.075 8.764 -1.553 1.00 90.69 103 GLY A N 1
ATOM 800 C CA . GLY A 1 103 ? -5.227 9.658 -1.693 1.00 90.69 103 GLY A CA 1
ATOM 801 C C . GLY A 1 103 ? -6.462 9.169 -0.935 1.00 90.69 103 GLY A C 1
ATOM 802 O O . GLY A 1 103 ? -7.207 9.982 -0.393 1.00 90.69 103 GLY A O 1
ATOM 803 N N . ILE A 1 104 ? -6.650 7.847 -0.835 1.00 91.56 104 ILE A N 1
ATOM 804 C CA . ILE A 1 104 ? -7.738 7.247 -0.050 1.00 91.56 104 ILE A CA 1
ATOM 805 C C . ILE A 1 104 ? -7.508 7.522 1.435 1.00 91.56 104 ILE A C 1
ATOM 807 O O . ILE A 1 104 ? -8.426 7.995 2.108 1.00 91.56 104 ILE A O 1
ATOM 811 N N . HIS A 1 105 ? -6.287 7.295 1.924 1.00 90.75 105 HIS A N 1
ATOM 812 C CA . HIS A 1 105 ? -5.931 7.553 3.318 1.00 90.75 105 HIS A CA 1
ATOM 813 C C . HIS A 1 105 ? -6.107 9.032 3.670 1.00 90.75 105 HIS A C 1
ATOM 815 O O . HIS A 1 105 ? -6.829 9.340 4.610 1.00 90.75 105 HIS A O 1
ATOM 821 N N . VAL A 1 106 ? -5.580 9.948 2.849 1.00 87.44 106 VAL A N 1
ATOM 822 C CA . VAL A 1 106 ? -5.754 11.399 3.044 1.00 87.44 106 VAL A CA 1
ATOM 823 C C . VAL A 1 106 ? -7.236 11.787 3.053 1.00 87.44 106 VAL A C 1
ATOM 825 O O . VAL A 1 106 ? -7.677 12.499 3.949 1.00 87.44 106 VAL A O 1
ATOM 828 N N . SER A 1 107 ? -8.043 11.284 2.112 1.00 86.94 107 SER A N 1
ATOM 829 C CA . SER A 1 107 ? -9.482 11.599 2.068 1.00 86.94 107 SER A CA 1
ATOM 830 C C . SER A 1 107 ? -10.279 11.064 3.264 1.00 86.94 107 SER A C 1
ATOM 832 O O . SER A 1 107 ? -11.357 11.573 3.557 1.00 86.94 107 SER A O 1
ATOM 834 N N . SER A 1 108 ? -9.747 10.048 3.947 1.00 84.12 108 SER A N 1
ATOM 835 C CA . SER A 1 108 ? -10.372 9.413 5.112 1.00 84.12 108 SER A CA 1
ATOM 836 C C . SER A 1 108 ? -9.932 10.045 6.437 1.00 84.12 108 SER A C 1
ATOM 838 O O . SER A 1 108 ? -10.378 9.609 7.495 1.00 84.12 108 SER A O 1
ATOM 840 N N . THR A 1 109 ? -9.064 11.061 6.390 1.00 78.81 109 THR A N 1
ATOM 841 C CA . THR A 1 109 ? -8.599 11.810 7.565 1.00 78.81 109 THR A CA 1
ATOM 842 C C . THR A 1 109 ? -9.365 13.116 7.721 1.00 78.81 109 THR A C 1
ATOM 844 O O . THR A 1 109 ? -9.731 13.758 6.734 1.00 78.81 109 THR A O 1
ATOM 847 N N . SER A 1 110 ? -9.599 13.544 8.964 1.00 70.88 110 SER A N 1
ATOM 848 C CA . SER A 1 110 ? -9.968 14.936 9.228 1.00 70.88 110 SER A CA 1
ATOM 849 C C . SER A 1 110 ? -8.853 15.848 8.715 1.00 70.88 110 SER A C 1
ATOM 851 O O . SER A 1 110 ? -7.679 15.501 8.806 1.00 70.88 110 SER A O 1
ATOM 853 N N . PHE A 1 111 ? -9.210 16.998 8.137 1.00 62.94 111 PHE A N 1
ATOM 854 C CA . PHE A 1 111 ? -8.238 17.910 7.534 1.00 62.94 111 PHE A CA 1
ATOM 855 C C . PHE A 1 111 ? -7.191 18.367 8.562 1.00 62.94 111 PHE A C 1
ATOM 857 O O . PHE A 1 111 ? -7.453 19.252 9.373 1.00 62.94 111 PHE A O 1
ATOM 864 N N . GLU A 1 112 ? -5.995 17.784 8.494 1.00 61.84 112 GLU A N 1
ATOM 865 C CA . GLU A 1 112 ? -4.843 18.186 9.295 1.00 61.84 112 GLU A CA 1
ATOM 866 C C . GLU A 1 112 ? -3.904 19.050 8.448 1.00 61.84 112 GLU A C 1
ATOM 868 O O . GLU A 1 112 ? -3.401 18.637 7.400 1.00 61.84 112 GLU A O 1
ATOM 873 N N . SER A 1 113 ? -3.630 20.271 8.915 1.00 61.09 113 SER A N 1
ATOM 874 C CA . SER A 1 113 ? -2.744 21.226 8.222 1.00 61.09 113 SER A CA 1
ATOM 875 C C . SER A 1 113 ? -1.312 20.705 8.002 1.00 61.09 113 SER A C 1
ATOM 877 O O . SER A 1 113 ? -0.579 21.224 7.160 1.00 61.09 113 SER A O 1
ATOM 879 N N . SER A 1 114 ? -0.909 19.671 8.742 1.00 62.84 114 SER A N 1
ATOM 880 C CA . SER A 1 114 ? 0.376 18.983 8.624 1.00 62.84 114 SER A CA 1
ATOM 881 C C . SER A 1 114 ? 0.509 18.154 7.341 1.00 62.84 114 SER A C 1
ATOM 883 O O . SER A 1 114 ? 1.628 18.045 6.846 1.00 62.84 114 SER A O 1
ATOM 885 N N . PHE A 1 115 ? -0.584 17.665 6.737 1.00 58.56 115 PHE A N 1
ATOM 886 C CA . PHE A 1 115 ? -0.526 16.947 5.451 1.00 58.56 115 PHE A CA 1
ATOM 887 C C . PHE A 1 115 ? -0.096 17.845 4.291 1.00 58.56 115 PHE A C 1
ATOM 889 O O . PHE A 1 115 ? 0.606 17.399 3.386 1.00 58.56 115 PHE A O 1
ATOM 896 N N . ALA A 1 116 ? -0.474 19.125 4.323 1.00 60.75 116 ALA A N 1
ATOM 897 C CA . ALA A 1 116 ? -0.166 20.065 3.247 1.00 60.75 116 ALA A CA 1
ATOM 898 C C . ALA A 1 116 ? 1.347 20.255 3.038 1.00 60.75 116 ALA A C 1
ATOM 900 O O . ALA A 1 116 ? 1.780 20.474 1.913 1.00 60.75 116 ALA A O 1
ATOM 901 N N . LYS A 1 117 ? 2.151 20.115 4.101 1.00 62.53 117 LYS A N 1
ATOM 902 C CA . LYS A 1 117 ? 3.616 20.271 4.049 1.00 62.53 117 LYS A CA 1
ATOM 903 C C . LYS A 1 117 ? 4.328 19.100 3.377 1.00 62.53 117 LYS A C 1
ATOM 905 O O . LYS A 1 117 ? 5.431 19.270 2.880 1.00 62.53 117 LYS A O 1
ATOM 910 N N . GLU A 1 118 ? 3.707 17.926 3.378 1.00 62.59 118 GLU A N 1
ATOM 911 C CA . GLU A 1 118 ? 4.266 16.705 2.793 1.00 62.59 118 GLU A CA 1
ATOM 912 C C . GLU A 1 118 ? 3.903 16.573 1.300 1.00 62.59 118 GLU A C 1
ATOM 914 O O . GLU A 1 118 ? 4.561 15.869 0.539 1.00 62.59 118 GLU A O 1
ATOM 919 N N . VAL A 1 119 ? 2.857 17.280 0.860 1.00 59.97 119 VAL A N 1
ATOM 920 C CA . VAL A 1 119 ? 2.436 17.356 -0.549 1.00 59.97 119 VAL A CA 1
ATOM 921 C C . VAL A 1 119 ? 3.213 18.437 -1.316 1.00 59.97 119 VAL A C 1
ATOM 923 O O . VAL A 1 119 ? 3.172 18.469 -2.549 1.00 59.97 119 VAL A O 1
ATOM 926 N N . ASP A 1 120 ? 3.957 19.300 -0.618 1.00 57.28 120 ASP A N 1
ATOM 927 C CA . ASP A 1 120 ? 4.837 20.265 -1.269 1.00 57.28 120 ASP A CA 1
ATOM 928 C C . ASP A 1 120 ? 5.945 19.527 -2.043 1.00 57.28 120 ASP A C 1
ATOM 930 O O . ASP A 1 120 ? 6.675 18.708 -1.479 1.00 57.28 120 ASP A O 1
ATOM 934 N N . PRO A 1 121 ? 6.101 19.790 -3.352 1.00 51.50 121 PRO A N 1
ATOM 935 C CA . PRO A 1 121 ? 7.046 19.049 -4.164 1.00 51.50 121 PRO A CA 1
ATOM 936 C C . PRO A 1 121 ? 8.485 19.313 -3.686 1.00 51.50 121 PRO A C 1
ATOM 938 O O . PRO A 1 121 ? 8.895 20.476 -3.609 1.00 51.50 121 PRO A O 1
ATOM 941 N N . PRO A 1 122 ? 9.320 18.271 -3.497 1.00 51.31 122 PRO A N 1
ATOM 942 C CA . PRO A 1 122 ? 10.708 18.410 -3.036 1.00 51.31 122 PRO A CA 1
ATOM 943 C C . PRO A 1 122 ? 11.641 19.150 -4.020 1.00 51.31 122 PRO A C 1
ATOM 945 O O . PRO A 1 122 ? 12.834 19.288 -3.767 1.00 51.31 122 PRO A O 1
ATOM 948 N N . ASN A 1 123 ? 11.128 19.637 -5.158 1.00 48.50 123 ASN A N 1
ATOM 949 C CA . ASN A 1 123 ? 11.890 20.315 -6.210 1.00 48.50 123 ASN A CA 1
ATOM 950 C C . ASN A 1 123 ? 11.198 21.579 -6.749 1.00 48.50 123 ASN A C 1
ATOM 952 O O . ASN A 1 123 ? 11.271 21.862 -7.943 1.00 48.50 123 ASN A O 1
ATOM 956 N N . SER A 1 124 ? 10.603 22.405 -5.890 1.00 47.06 124 SER A N 1
ATOM 957 C CA . SER A 1 124 ? 10.164 23.761 -6.276 1.00 47.06 124 SER A CA 1
ATOM 958 C C . SER A 1 124 ? 11.313 24.705 -6.702 1.00 47.06 124 SER A C 1
ATOM 960 O O . SER A 1 124 ? 11.060 25.845 -7.080 1.00 47.06 124 SER A O 1
ATOM 962 N N . GLY A 1 125 ? 12.573 24.240 -6.699 1.00 44.62 125 GLY A N 1
ATOM 963 C CA . GLY A 1 125 ? 13.758 25.038 -7.036 1.00 44.62 125 GLY A CA 1
ATOM 964 C C . GLY A 1 125 ? 14.792 24.398 -7.972 1.00 44.62 125 GLY A C 1
ATOM 965 O O . GLY A 1 125 ? 15.866 24.975 -8.129 1.00 44.62 125 GLY A O 1
ATOM 966 N N . LYS A 1 126 ? 14.532 23.240 -8.601 1.00 43.81 126 LYS A N 1
ATOM 967 C CA . LYS A 1 126 ? 15.453 22.697 -9.622 1.00 43.81 126 LYS A CA 1
ATOM 968 C C . LYS A 1 126 ? 14.859 22.884 -11.017 1.00 43.81 126 LYS A C 1
ATOM 970 O O . LYS A 1 126 ? 13.760 22.385 -11.259 1.00 43.81 126 LYS A O 1
ATOM 975 N N . PRO A 1 127 ? 15.547 23.588 -11.938 1.00 38.75 127 PRO A N 1
ATOM 976 C CA . PRO A 1 127 ? 15.066 23.707 -13.302 1.00 38.75 127 PRO A CA 1
ATOM 977 C C . PRO A 1 127 ? 14.945 22.302 -13.887 1.00 38.75 127 PRO A C 1
ATOM 979 O O . PRO A 1 127 ? 15.885 21.509 -13.811 1.00 38.75 127 PRO A O 1
ATOM 982 N N . LEU A 1 128 ? 13.776 22.004 -14.455 1.00 49.84 128 LEU A N 1
ATOM 983 C CA . LEU A 1 128 ? 13.596 20.888 -15.372 1.00 49.84 128 LEU A CA 1
ATOM 984 C C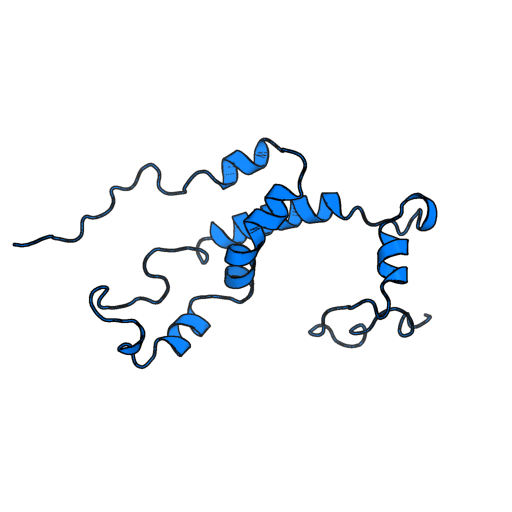 . LEU A 1 128 ? 14.719 21.009 -16.404 1.00 49.84 128 LEU A C 1
ATOM 986 O O . LEU A 1 128 ? 14.711 21.943 -17.205 1.00 49.84 128 LEU A O 1
ATOM 990 N N . THR A 1 129 ? 15.724 20.132 -16.349 1.00 45.19 129 THR A N 1
ATOM 991 C CA . THR A 1 129 ? 16.707 20.040 -17.427 1.00 45.19 129 THR A CA 1
ATOM 992 C C . THR A 1 129 ? 15.925 19.661 -18.663 1.00 45.19 129 THR A C 1
ATOM 994 O O . THR A 1 129 ? 15.425 18.544 -18.794 1.00 45.19 129 THR A O 1
ATOM 997 N N . THR A 1 130 ? 15.743 20.664 -19.507 1.00 42.56 130 THR A N 1
ATOM 998 C CA . THR A 1 130 ? 15.057 20.595 -20.775 1.00 42.56 130 THR A CA 1
ATOM 999 C C . THR A 1 130 ? 15.658 19.454 -21.583 1.00 42.56 130 THR A C 1
ATOM 1001 O O . THR A 1 130 ? 16.868 19.384 -21.801 1.00 42.56 130 THR A O 1
ATOM 1004 N N . CYS A 1 131 ? 14.806 18.532 -22.030 1.00 37.25 131 CYS A N 1
ATOM 1005 C CA . CYS A 1 131 ? 15.156 17.661 -23.140 1.00 37.25 131 CYS A CA 1
ATOM 1006 C C . CYS A 1 131 ? 15.614 18.569 -24.294 1.00 37.25 131 CYS A C 1
ATOM 1008 O O . CYS A 1 131 ? 14.917 19.547 -24.584 1.00 37.25 131 CYS A O 1
ATOM 1010 N N . PRO A 1 132 ? 16.754 18.307 -24.955 1.00 42.84 132 PRO A N 1
ATOM 1011 C CA . PRO A 1 132 ? 17.131 19.092 -26.112 1.00 42.84 132 PRO A CA 1
ATOM 1012 C C . PRO A 1 132 ? 16.164 18.737 -27.244 1.00 42.84 132 PRO A C 1
ATOM 1014 O O . PRO A 1 132 ? 16.362 17.771 -27.974 1.00 42.84 132 PRO A O 1
ATOM 1017 N N . THR A 1 133 ? 15.102 19.524 -27.397 1.00 49.47 133 THR A N 1
ATOM 1018 C CA . THR A 1 133 ? 14.420 19.674 -28.680 1.00 49.47 133 THR A CA 1
ATOM 1019 C C . THR A 1 133 ? 15.444 20.222 -29.666 1.00 49.47 133 THR A C 1
ATOM 1021 O O . THR A 1 133 ? 15.779 21.407 -29.625 1.00 49.47 133 THR A O 1
ATOM 1024 N N . ARG A 1 134 ? 15.972 19.360 -30.537 1.00 47.38 134 ARG A N 1
ATOM 1025 C CA . ARG A 1 134 ? 16.525 19.788 -31.820 1.00 47.38 134 ARG A CA 1
ATOM 1026 C C . ARG A 1 134 ? 15.497 19.476 -32.899 1.00 47.38 134 ARG A C 1
ATOM 1028 O O . ARG A 1 134 ? 15.050 18.337 -33.003 1.00 47.38 134 ARG A O 1
ATOM 1035 N N . TYR A 1 135 ? 15.122 20.536 -33.611 1.00 45.69 135 TYR A N 1
ATOM 1036 C CA . TYR A 1 135 ? 14.551 20.485 -34.952 1.00 45.69 135 TYR A CA 1
ATOM 1037 C C . TYR A 1 135 ? 15.437 19.663 -35.892 1.00 45.69 135 TYR A C 1
ATOM 1039 O O . TYR A 1 135 ? 16.677 19.683 -35.684 1.00 45.69 135 TYR A O 1
#

Secondary structure (DSSP, 8-state):
---GGGTEE--S-SSSPPEESSHHHHHHHT-HHHHGGG---HHHHHHHHHHHHHHHHHSTTSS-TTTT--S-SSS-GGG-TTHHHHHHHHS-HHHHHHHHHHHHHHHTS---TTGGGTSS-TTTTS---------

Foldseek 3Di:
DDPPVVAWPPPPDPPGDIDGPDVVVVVQQCDCVRVPVSHDPVQVVLVVLLVQLLCQQQDPLHDDPPQLVDPDPPDPPVPPPCSVVSCPVRADPSNVCSVVCNVVSCVSYDDDPVSVVSPPDPPPPDPPPDDPPDD

pLDDT: mean 81.98, std 16.57, range [37.25, 96.75]

Organism: NCBI:t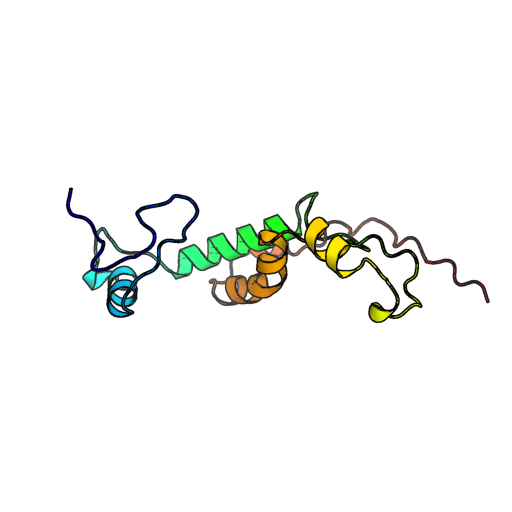xid930992